Protein AF-A0A944XBC4-F1 (afdb_monomer)

Solvent-accessible surface area (backbone atoms only — not comparable to full-atom values): 3723 Å² total; per-residue (Å²): 135,83,90,69,81,77,46,67,65,56,54,49,49,34,39,70,75,27,78,34,46,62,59,30,10,59,76,70,74,48,51,46,68,58,45,55,50,48,26,61,75,65,72,46,79,52,33,45,59,66,54,49,54,65,50,59,65,63,72,79,73,126

pLDDT: mean 74.1, std 17.33, range [37.03, 89.94]

Foldseek 3Di:
DDPPPQDLVLLQVLQVVDLALCSSCVVVVHDSVVSVVVCVVSVHDHSVVVVVVVVVVVVPPD

Structure (mmCIF, N/CA/C/O backbone):
data_AF-A0A944XBC4-F1
#
_entry.id   AF-A0A944XBC4-F1
#
loop_
_atom_site.group_PDB
_atom_site.id
_atom_site.type_symbol
_atom_site.label_atom_id
_atom_site.label_alt_id
_atom_site.label_comp_id
_atom_site.label_asym_id
_atom_site.label_entity_id
_atom_site.label_seq_id
_atom_site.pdbx_PDB_ins_code
_atom_site.Cartn_x
_atom_site.Cartn_y
_atom_site.Cartn_z
_atom_site.occupancy
_atom_site.B_iso_or_equiv
_atom_site.auth_seq_id
_atom_site.auth_comp_id
_atom_site.auth_asym_id
_atom_site.auth_atom_id
_atom_site.pdbx_PDB_model_num
ATOM 1 N N . MET A 1 1 ? -14.772 3.162 -7.805 1.00 41.47 1 MET A N 1
ATOM 2 C CA . MET A 1 1 ? -13.676 2.164 -7.814 1.00 41.47 1 MET A CA 1
ATOM 3 C C . MET A 1 1 ? -13.355 1.756 -6.377 1.00 41.47 1 MET A C 1
ATOM 5 O O . MET A 1 1 ? -13.187 2.630 -5.540 1.00 41.47 1 MET A O 1
ATOM 9 N N . LEU A 1 2 ? -13.408 0.440 -6.134 1.00 44.31 2 LEU A N 1
ATOM 10 C CA . LEU A 1 2 ? -13.301 -0.357 -4.897 1.00 44.31 2 LEU A CA 1
ATOM 11 C C . LEU A 1 2 ? -13.139 0.360 -3.538 1.00 44.31 2 LEU A C 1
ATOM 13 O O . LEU A 1 2 ? -12.035 0.696 -3.121 1.00 44.31 2 LEU A O 1
ATOM 17 N N . GLN A 1 3 ? -14.233 0.403 -2.770 1.00 45.03 3 GLN A N 1
ATOM 18 C CA . GLN A 1 3 ? -14.204 0.498 -1.305 1.00 45.03 3 GLN A CA 1
ATOM 19 C C . GLN A 1 3 ? -14.071 -0.902 -0.684 1.00 45.03 3 GLN A C 1
ATOM 21 O O . GLN A 1 3 ? -14.936 -1.354 0.059 1.00 45.03 3 GLN A O 1
ATOM 26 N N . ARG A 1 4 ? -12.999 -1.633 -1.009 1.00 59.66 4 ARG A N 1
ATOM 27 C CA . ARG A 1 4 ? -12.602 -2.774 -0.175 1.00 59.66 4 ARG A CA 1
ATOM 28 C C . ARG A 1 4 ? -11.746 -2.170 0.932 1.00 59.66 4 ARG A C 1
ATOM 30 O O . ARG A 1 4 ? -10.673 -1.640 0.654 1.00 59.66 4 ARG A O 1
ATOM 37 N N . GLY A 1 5 ? -12.286 -2.100 2.146 1.00 72.25 5 GLY A N 1
ATOM 38 C CA . GLY A 1 5 ? -11.603 -1.481 3.278 1.00 72.25 5 GLY A CA 1
ATOM 39 C C . GLY A 1 5 ? -10.348 -2.270 3.629 1.00 72.25 5 GLY A C 1
ATOM 40 O O . GLY A 1 5 ? -10.436 -3.244 4.364 1.00 72.25 5 GLY A O 1
ATOM 41 N N . PHE A 1 6 ? -9.191 -1.878 3.088 1.00 82.75 6 PHE A N 1
ATOM 42 C CA . PHE A 1 6 ? -7.915 -2.454 3.500 1.00 82.75 6 PHE A CA 1
ATOM 43 C C . PHE A 1 6 ? -7.701 -2.166 4.978 1.00 82.75 6 PHE A C 1
ATOM 45 O O . PHE A 1 6 ? -7.726 -1.006 5.410 1.00 82.75 6 PHE A O 1
ATOM 52 N N . THR A 1 7 ? -7.493 -3.224 5.748 1.00 88.75 7 THR A N 1
ATOM 53 C CA . THR A 1 7 ? -7.193 -3.098 7.167 1.00 88.75 7 THR A CA 1
ATOM 54 C C . THR A 1 7 ? -5.723 -2.740 7.353 1.00 88.75 7 THR A C 1
ATOM 56 O O . THR A 1 7 ? -4.891 -2.929 6.460 1.00 88.75 7 THR A O 1
ATOM 59 N N . LYS A 1 8 ? -5.372 -2.245 8.545 1.00 88.00 8 LYS A N 1
ATOM 60 C CA . LYS A 1 8 ? -3.969 -2.027 8.919 1.00 88.00 8 LYS A CA 1
ATOM 61 C C . LYS A 1 8 ? -3.133 -3.293 8.681 1.00 88.00 8 LYS A C 1
ATOM 63 O O . LYS A 1 8 ? -2.043 -3.192 8.130 1.00 88.00 8 LYS A O 1
ATOM 68 N N . ALA A 1 9 ? -3.667 -4.465 9.034 1.00 89.06 9 ALA A N 1
ATOM 69 C CA . ALA A 1 9 ? -2.979 -5.745 8.896 1.00 89.06 9 ALA A CA 1
ATOM 70 C C . ALA A 1 9 ? -2.667 -6.103 7.432 1.00 89.06 9 ALA A C 1
ATOM 72 O O . ALA A 1 9 ? -1.573 -6.589 7.151 1.00 89.06 9 ALA A O 1
ATOM 73 N N . ASP A 1 10 ? -3.575 -5.809 6.495 1.00 89.12 10 ASP A N 1
ATOM 74 C CA . ASP A 1 10 ? -3.347 -6.053 5.063 1.00 89.12 10 ASP A CA 1
ATOM 75 C C . ASP A 1 10 ? -2.193 -5.199 4.529 1.00 89.12 10 ASP A C 1
ATOM 77 O O . ASP A 1 10 ? -1.297 -5.688 3.836 1.00 89.12 10 ASP A O 1
ATOM 81 N N . ILE A 1 11 ? -2.187 -3.916 4.903 1.00 88.88 11 ILE A N 1
ATOM 82 C CA . ILE A 1 11 ? -1.145 -2.970 4.497 1.00 88.88 11 ILE A CA 1
ATOM 83 C C . ILE A 1 11 ? 0.190 -3.314 5.152 1.00 88.88 11 ILE A C 1
ATOM 85 O O . ILE A 1 11 ? 1.229 -3.241 4.500 1.00 88.88 11 ILE A O 1
ATOM 89 N N . GLU A 1 12 ? 0.176 -3.734 6.413 1.00 89.25 12 GLU A N 1
ATOM 90 C CA . GLU A 1 12 ? 1.376 -4.114 7.151 1.00 89.25 12 GLU A CA 1
ATOM 91 C C . GLU A 1 12 ? 1.993 -5.403 6.602 1.00 89.25 12 GLU A C 1
ATOM 93 O O . GLU A 1 12 ? 3.207 -5.472 6.4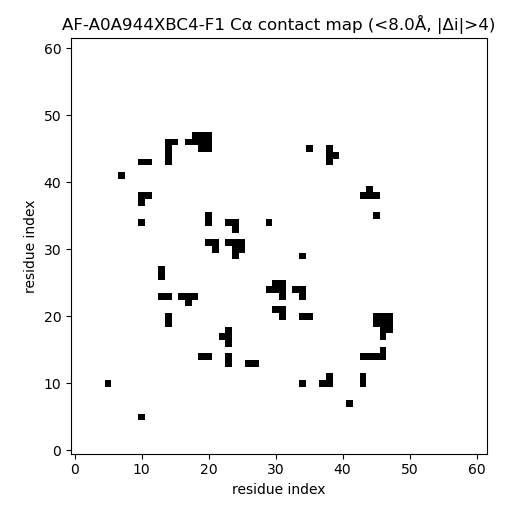07 1.00 89.25 12 GLU A O 1
ATOM 98 N N . ARG A 1 13 ? 1.164 -6.401 6.272 1.00 89.94 13 ARG A N 1
ATOM 99 C CA . ARG A 1 13 ? 1.609 -7.631 5.608 1.00 89.94 13 ARG A CA 1
ATOM 100 C C . ARG A 1 13 ? 2.248 -7.316 4.261 1.00 89.94 13 ARG A C 1
ATOM 102 O O . ARG A 1 13 ? 3.354 -7.780 4.000 1.00 89.94 13 ARG A O 1
ATOM 109 N N . ALA A 1 14 ? 1.602 -6.496 3.433 1.00 88.81 14 ALA A N 1
ATOM 110 C CA . ALA A 1 14 ? 2.148 -6.114 2.135 1.00 88.81 14 ALA A CA 1
ATOM 111 C C . ALA A 1 14 ? 3.453 -5.307 2.269 1.00 88.81 14 ALA A C 1
ATOM 113 O O . ALA A 1 14 ? 4.413 -5.558 1.545 1.00 88.81 14 ALA A O 1
ATOM 114 N N . ALA A 1 15 ? 3.530 -4.379 3.226 1.00 85.88 15 ALA A N 1
ATOM 115 C CA . ALA A 1 15 ? 4.740 -3.599 3.485 1.00 85.88 15 ALA A CA 1
ATOM 116 C C . ALA A 1 15 ? 5.917 -4.456 3.985 1.00 85.88 15 ALA A C 1
ATOM 118 O O . ALA A 1 15 ? 7.066 -4.120 3.703 1.00 85.88 15 ALA A O 1
ATOM 119 N N . ARG A 1 16 ? 5.642 -5.551 4.711 1.00 85.00 16 ARG A N 1
ATOM 120 C CA . ARG A 1 16 ? 6.663 -6.514 5.157 1.00 85.00 16 ARG A CA 1
ATOM 121 C C . ARG A 1 16 ? 7.074 -7.501 4.066 1.00 85.00 16 ARG A C 1
ATOM 123 O O . ARG A 1 16 ? 8.251 -7.825 3.972 1.00 85.00 16 ARG A O 1
ATOM 130 N N . MET A 1 17 ? 6.124 -7.976 3.264 1.00 88.06 17 MET A N 1
ATOM 131 C CA . MET A 1 17 ? 6.357 -9.000 2.241 1.00 88.06 17 MET A CA 1
ATOM 132 C C . MET A 1 17 ? 7.062 -8.448 0.997 1.00 88.06 17 MET A C 1
ATOM 134 O O . MET A 1 17 ? 7.852 -9.151 0.373 1.00 88.06 17 MET A O 1
ATOM 138 N N . TYR A 1 18 ? 6.788 -7.194 0.628 1.00 87.19 18 TYR A N 1
ATOM 139 C CA . TYR A 1 18 ? 7.303 -6.593 -0.600 1.00 87.19 18 TYR A CA 1
ATOM 140 C C . TYR A 1 18 ? 8.356 -5.519 -0.324 1.00 87.19 18 TYR A C 1
ATOM 142 O O . TYR A 1 18 ? 8.212 -4.672 0.554 1.00 87.19 18 TYR A O 1
ATOM 150 N N . HIS A 1 19 ? 9.407 -5.495 -1.146 1.00 79.19 19 HIS A N 1
ATOM 151 C CA . HIS A 1 19 ? 10.520 -4.549 -1.009 1.00 79.19 19 HIS A CA 1
ATOM 152 C C . HIS A 1 19 ? 10.268 -3.180 -1.663 1.00 79.19 19 HIS A C 1
ATOM 154 O O . HIS A 1 19 ? 11.077 -2.264 -1.503 1.00 79.19 19 HIS A O 1
ATOM 160 N N . GLN A 1 20 ? 9.171 -3.015 -2.410 1.00 80.56 20 GLN A N 1
ATOM 161 C CA . GLN A 1 20 ? 8.819 -1.760 -3.080 1.00 80.56 20 GLN A CA 1
ATOM 162 C C . GLN A 1 20 ? 7.313 -1.502 -3.004 1.00 80.56 20 GLN A C 1
ATOM 164 O O . GLN A 1 20 ? 6.509 -2.428 -3.111 1.00 80.56 20 GLN A O 1
ATOM 169 N N . ALA A 1 21 ? 6.915 -0.226 -2.896 1.00 80.81 21 ALA A N 1
ATOM 170 C CA . ALA A 1 21 ? 5.497 0.148 -2.931 1.00 80.81 21 ALA A CA 1
ATOM 171 C C . ALA A 1 21 ? 4.817 -0.243 -4.253 1.00 80.81 21 ALA A C 1
ATOM 173 O O . ALA A 1 21 ? 3.617 -0.499 -4.265 1.00 80.81 21 ALA A O 1
ATOM 174 N N . THR A 1 22 ? 5.558 -0.312 -5.362 1.00 83.94 22 THR A N 1
ATOM 175 C CA . THR A 1 22 ? 5.027 -0.744 -6.664 1.00 83.94 22 THR A CA 1
ATOM 176 C C . THR A 1 22 ? 4.594 -2.209 -6.639 1.00 83.94 22 THR A C 1
ATOM 178 O O . THR A 1 22 ? 3.502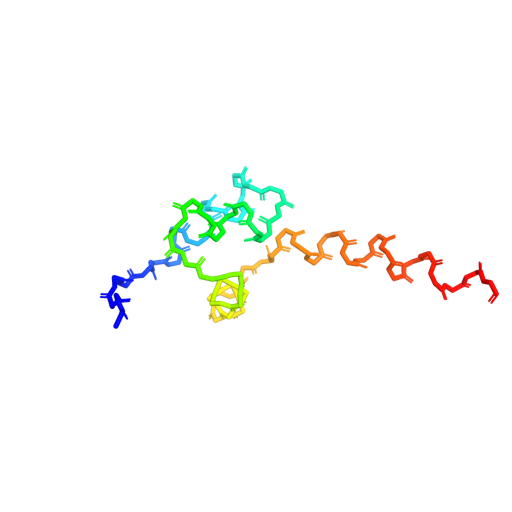 -2.524 -7.097 1.00 83.94 22 THR A O 1
ATOM 181 N N . ASP A 1 23 ? 5.397 -3.087 -6.040 1.00 86.69 23 ASP A N 1
ATOM 182 C CA . ASP A 1 23 ? 5.078 -4.514 -5.926 1.00 86.69 23 ASP A CA 1
ATOM 183 C C . ASP A 1 23 ? 3.934 -4.746 -4.928 1.00 8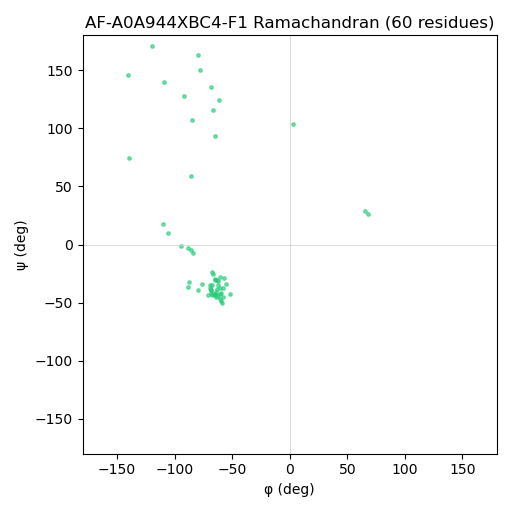6.69 23 ASP A C 1
ATOM 185 O O . ASP A 1 23 ? 2.965 -5.436 -5.240 1.00 86.69 23 ASP A O 1
ATOM 189 N N . ALA A 1 24 ? 3.972 -4.060 -3.779 1.00 87.81 24 ALA A N 1
ATOM 190 C CA . ALA A 1 24 ? 2.897 -4.108 -2.786 1.00 87.81 24 ALA A CA 1
ATOM 191 C C . ALA A 1 24 ? 1.555 -3.602 -3.342 1.00 87.81 24 ALA A C 1
ATOM 193 O O . ALA A 1 24 ? 0.505 -4.198 -3.110 1.00 87.81 24 ALA A O 1
ATOM 194 N N . SER A 1 25 ? 1.580 -2.503 -4.100 1.00 87.50 25 SER A N 1
ATOM 195 C CA . SER A 1 25 ? 0.373 -1.930 -4.701 1.00 87.50 25 SER A CA 1
ATOM 196 C C . SER A 1 25 ? -0.201 -2.811 -5.810 1.00 87.50 25 SER A C 1
ATOM 198 O O . SER A 1 25 ? -1.416 -2.986 -5.853 1.00 87.50 25 SER A O 1
ATOM 200 N N . ARG A 1 26 ? 0.648 -3.457 -6.625 1.00 88.56 26 ARG A N 1
ATOM 201 C CA . ARG A 1 26 ? 0.222 -4.479 -7.596 1.00 88.56 26 ARG A CA 1
ATOM 202 C C . ARG A 1 26 ? -0.452 -5.670 -6.918 1.00 88.56 26 ARG A C 1
ATOM 204 O O . ARG A 1 26 ? -1.533 -6.056 -7.346 1.00 88.56 26 ARG A O 1
ATOM 211 N N . ALA A 1 27 ? 0.138 -6.202 -5.849 1.00 89.94 27 ALA A N 1
ATOM 212 C CA . ALA A 1 27 ? -0.424 -7.332 -5.107 1.00 89.94 27 ALA A CA 1
ATOM 213 C C . ALA A 1 27 ? -1.786 -7.014 -4.468 1.00 89.94 27 ALA A C 1
ATOM 215 O O . ALA A 1 27 ? -2.670 -7.864 -4.420 1.00 89.94 27 ALA A O 1
ATOM 216 N N . LEU A 1 28 ? -1.970 -5.774 -4.010 1.00 85.44 28 LEU A N 1
ATOM 217 C CA . LEU A 1 28 ? -3.228 -5.299 -3.430 1.00 85.44 28 LEU A CA 1
ATOM 218 C C . LEU A 1 28 ? -4.230 -4.785 -4.480 1.00 85.44 28 LEU A C 1
ATOM 220 O O . LEU A 1 28 ? -5.347 -4.420 -4.120 1.00 85.44 28 LEU A O 1
ATOM 224 N N . GLY A 1 29 ? -3.856 -4.723 -5.762 1.00 89.25 29 GLY A N 1
ATOM 225 C CA . GLY A 1 29 ? -4.709 -4.188 -6.827 1.00 89.25 29 GLY A CA 1
ATOM 226 C C . GLY A 1 29 ? -5.013 -2.691 -6.683 1.00 89.25 29 GLY A C 1
ATOM 227 O O . GLY A 1 29 ? -6.076 -2.229 -7.094 1.00 89.25 29 GLY A O 1
ATOM 228 N N . ILE A 1 30 ? -4.104 -1.924 -6.077 1.00 89.19 30 ILE A N 1
ATOM 229 C CA . ILE A 1 30 ? -4.232 -0.473 -5.888 1.00 89.19 30 ILE A CA 1
ATOM 230 C C . ILE A 1 30 ? -3.096 0.277 -6.577 1.00 89.19 30 ILE A C 1
ATOM 232 O O . ILE A 1 30 ? -2.111 -0.297 -7.029 1.00 89.19 30 ILE A O 1
ATOM 236 N N . THR A 1 31 ? -3.206 1.602 -6.637 1.00 87.94 31 THR A N 1
ATOM 237 C CA . THR A 1 31 ? -2.105 2.433 -7.125 1.00 87.94 31 THR A CA 1
ATOM 238 C C . THR A 1 31 ? -1.023 2.605 -6.047 1.00 87.94 31 THR A C 1
ATOM 240 O O . THR A 1 31 ? -1.342 2.665 -4.851 1.00 87.94 31 THR A O 1
ATOM 243 N N . PRO A 1 32 ? 0.256 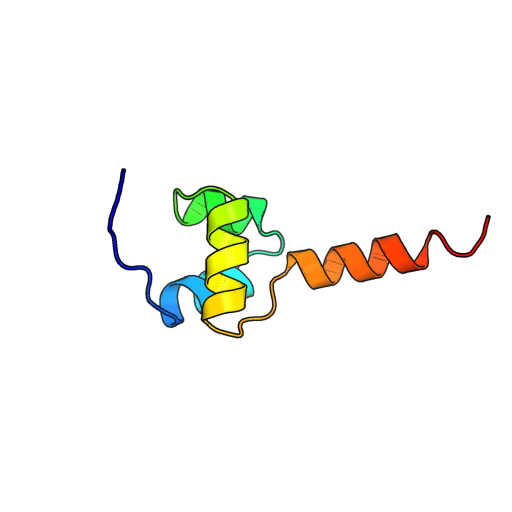2.785 -6.432 1.00 85.81 32 PRO A N 1
ATOM 244 C CA . PRO A 1 32 ? 1.341 3.064 -5.486 1.00 85.81 32 PRO A CA 1
ATOM 245 C C . PRO A 1 32 ? 1.070 4.297 -4.612 1.00 85.81 32 PRO A C 1
ATOM 247 O O . PRO A 1 32 ? 1.436 4.336 -3.439 1.00 85.81 32 PRO A O 1
ATOM 250 N N . ARG A 1 33 ? 0.383 5.306 -5.166 1.00 84.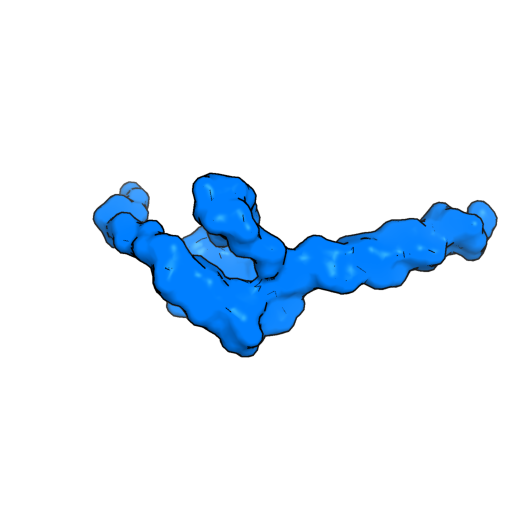38 33 ARG A N 1
ATOM 251 C CA . ARG A 1 33 ? -0.006 6.527 -4.445 1.00 84.38 33 ARG A CA 1
ATOM 252 C C . ARG A 1 33 ? -1.019 6.233 -3.337 1.00 84.38 33 ARG A C 1
ATOM 254 O O . ARG A 1 33 ? -0.871 6.759 -2.234 1.00 84.38 33 ARG A O 1
ATOM 261 N N . SER A 1 34 ? -2.010 5.381 -3.607 1.00 86.94 34 SER A N 1
ATOM 262 C CA . SER A 1 34 ? -2.971 4.934 -2.593 1.00 86.94 34 SER A CA 1
ATOM 263 C C . SER A 1 34 ? -2.291 4.117 -1.500 1.00 86.94 34 SER A C 1
ATOM 265 O O . SER A 1 34 ? -2.542 4.371 -0.324 1.00 86.94 34 SER A O 1
ATOM 267 N N . PHE A 1 35 ? -1.376 3.215 -1.867 1.00 86.44 35 PHE A N 1
ATOM 268 C CA . PHE A 1 35 ? -0.605 2.430 -0.900 1.00 86.44 35 PHE A CA 1
ATOM 269 C C . PHE A 1 35 ? 0.206 3.328 0.044 1.00 86.44 35 PHE A C 1
ATOM 271 O O . PHE A 1 35 ? 0.056 3.239 1.259 1.00 86.44 35 PHE A O 1
ATOM 278 N N . SER A 1 36 ? 0.966 4.286 -0.497 1.00 84.31 36 SER A N 1
ATOM 279 C CA . SER A 1 36 ? 1.720 5.256 0.310 1.00 84.31 36 SER A CA 1
ATOM 280 C C . SER A 1 36 ? 0.826 6.075 1.247 1.00 84.31 36 SER A C 1
ATOM 282 O O . SER A 1 36 ? 1.210 6.360 2.382 1.00 84.31 36 SER A O 1
ATOM 284 N N . ARG A 1 37 ? -0.385 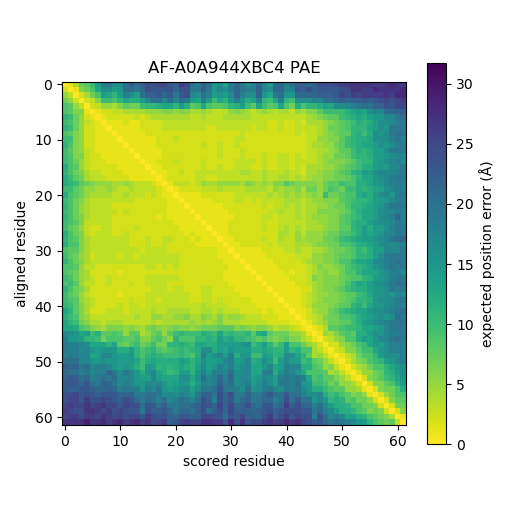6.444 0.804 1.00 86.06 37 ARG A N 1
ATOM 285 C CA . ARG A 1 37 ? -1.350 7.170 1.642 1.00 86.06 37 ARG A CA 1
ATOM 286 C C . ARG A 1 37 ? -1.882 6.298 2.781 1.00 86.06 37 ARG A C 1
ATOM 288 O O . ARG A 1 37 ? -2.033 6.798 3.891 1.00 86.06 37 ARG A O 1
ATOM 295 N N . LEU A 1 38 ? -2.135 5.015 2.523 1.00 87.62 38 LEU A N 1
ATOM 296 C CA . LEU A 1 38 ? -2.577 4.055 3.537 1.00 87.62 38 LEU A CA 1
ATOM 297 C C . LEU A 1 38 ? -1.477 3.774 4.560 1.00 87.62 38 LEU A C 1
AT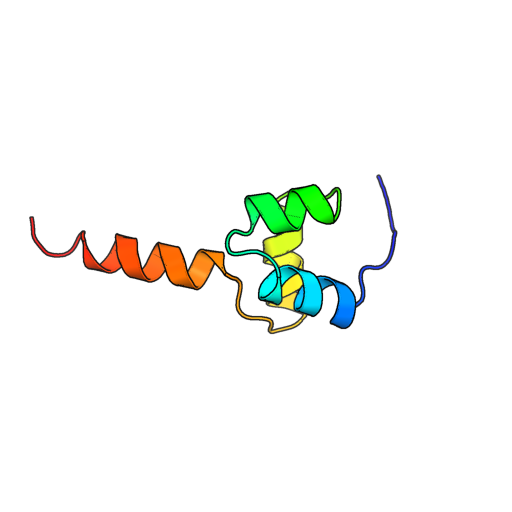OM 299 O O . LEU A 1 38 ? -1.748 3.821 5.754 1.00 87.62 38 LEU A O 1
ATOM 303 N N . CYS A 1 39 ? -0.233 3.584 4.123 1.00 86.81 39 CYS A N 1
ATOM 304 C CA . CYS A 1 39 ? 0.897 3.431 5.036 1.00 86.81 39 CYS A CA 1
ATOM 305 C C . CYS A 1 39 ? 1.049 4.641 5.966 1.00 86.81 39 CYS A C 1
ATOM 307 O O . CYS A 1 39 ? 1.148 4.459 7.174 1.00 86.81 39 CYS A O 1
ATOM 309 N N . ARG A 1 40 ? 0.959 5.875 5.441 1.00 84.88 40 ARG A N 1
ATOM 310 C CA . ARG A 1 40 ? 0.963 7.093 6.276 1.00 84.88 40 ARG A CA 1
ATOM 311 C C . ARG A 1 40 ? -0.224 7.147 7.236 1.00 84.88 40 ARG A C 1
ATOM 313 O O . ARG A 1 40 ? -0.036 7.460 8.403 1.00 84.88 40 ARG A O 1
ATOM 320 N N . LYS A 1 41 ? -1.429 6.812 6.762 1.00 87.62 41 LYS A N 1
ATOM 321 C CA . LYS A 1 41 ? -2.648 6.785 7.586 1.00 87.62 41 LYS A CA 1
ATOM 322 C C . LYS A 1 41 ? -2.539 5.792 8.748 1.00 87.62 41 LYS A C 1
ATOM 324 O O . LYS A 1 41 ? -3.048 6.066 9.825 1.00 87.62 41 LYS A O 1
ATOM 329 N N . PHE A 1 42 ? -1.897 4.648 8.523 1.00 87.75 42 PHE A N 1
ATOM 330 C CA . PHE A 1 42 ? -1.743 3.588 9.517 1.00 87.75 42 PHE A CA 1
ATOM 331 C C . PHE A 1 42 ? -0.429 3.652 10.314 1.00 87.75 42 PHE A C 1
ATOM 333 O O . PHE A 1 42 ? -0.223 2.805 11.183 1.00 87.75 42 PHE A O 1
ATOM 340 N N . GLY A 1 43 ? 0.454 4.616 10.030 1.00 8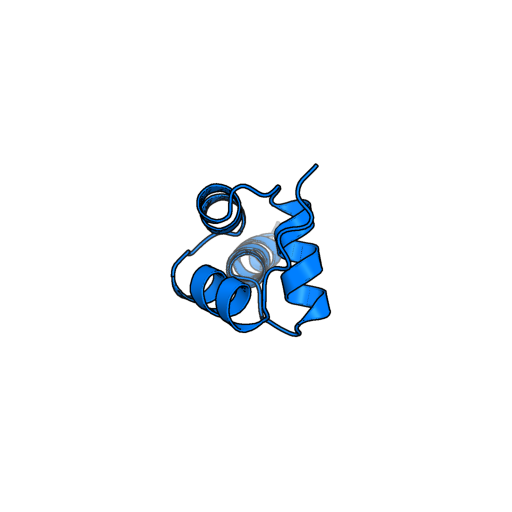4.25 43 GLY A N 1
ATOM 341 C CA . GLY A 1 43 ? 1.768 4.729 10.673 1.00 84.25 43 GLY A CA 1
ATOM 342 C C . GLY A 1 43 ? 2.744 3.600 10.316 1.00 84.25 43 GLY A C 1
ATOM 343 O O . GLY A 1 43 ? 3.618 3.275 11.109 1.00 84.25 43 GLY A O 1
ATOM 344 N N . ILE A 1 44 ? 2.583 2.969 9.150 1.00 85.19 44 ILE A N 1
ATOM 345 C CA . ILE A 1 44 ? 3.433 1.866 8.680 1.00 85.19 44 ILE A CA 1
ATOM 346 C C . ILE A 1 44 ? 4.578 2.446 7.846 1.00 85.19 44 ILE A C 1
ATOM 348 O O . ILE A 1 44 ? 4.342 3.182 6.884 1.00 85.19 44 ILE A O 1
ATOM 352 N N . GLU A 1 45 ? 5.821 2.085 8.167 1.00 71.75 45 GLU A N 1
ATOM 353 C CA . GLU A 1 45 ? 6.977 2.474 7.359 1.00 71.75 45 GLU A CA 1
ATOM 354 C C . GLU A 1 45 ? 6.937 1.807 5.979 1.00 71.75 45 GLU A C 1
ATOM 356 O O . GLU A 1 45 ? 7.027 0.585 5.838 1.00 71.75 45 GLU A O 1
ATOM 361 N N . THR A 1 46 ? 6.815 2.621 4.927 1.00 69.00 46 THR A N 1
ATOM 362 C CA . THR A 1 46 ? 6.829 2.121 3.552 1.00 69.00 46 THR A CA 1
ATOM 363 C C . THR A 1 46 ? 8.207 1.588 3.167 1.00 69.00 46 THR A C 1
ATOM 365 O O . THR A 1 46 ? 9.199 2.306 3.330 1.00 69.00 46 THR A O 1
ATOM 368 N N . PRO A 1 47 ? 8.291 0.421 2.503 1.00 65.19 47 PRO A N 1
ATOM 369 C CA . PRO A 1 47 ? 9.557 -0.093 1.980 1.00 65.19 47 PRO A CA 1
ATOM 370 C C . PRO A 1 47 ? 10.250 0.891 1.013 1.00 65.19 47 PRO A C 1
ATOM 372 O O . PRO A 1 47 ? 11.476 0.983 0.990 1.00 65.19 47 PRO A O 1
ATOM 375 N N . SER A 1 48 ? 9.489 1.732 0.299 1.00 57.44 48 SER A N 1
ATOM 376 C CA . SER A 1 48 ? 10.030 2.804 -0.553 1.00 57.44 48 SER A CA 1
ATOM 377 C C . SER A 1 48 ? 10.833 3.870 0.202 1.00 57.44 48 SER A C 1
ATOM 379 O O . SER A 1 48 ? 11.809 4.382 -0.349 1.00 57.44 48 SER A O 1
ATOM 381 N N . SER A 1 49 ? 10.494 4.167 1.463 1.00 56.84 49 SER A N 1
ATOM 382 C CA . SER A 1 49 ? 11.275 5.091 2.303 1.00 56.84 49 SER A CA 1
ATOM 383 C C . SER A 1 49 ? 12.686 4.553 2.561 1.00 56.84 49 SER A C 1
ATOM 385 O O . SER A 1 49 ? 13.645 5.320 2.639 1.00 56.84 49 SER A O 1
ATOM 387 N N . ARG A 1 50 ? 12.835 3.221 2.592 1.00 56.53 50 ARG A N 1
ATOM 388 C CA . ARG A 1 50 ? 14.121 2.531 2.760 1.00 56.53 50 ARG A CA 1
ATOM 389 C C . ARG A 1 50 ? 15.043 2.728 1.549 1.00 56.53 50 ARG A C 1
ATOM 391 O O . ARG A 1 50 ? 16.254 2.849 1.709 1.00 56.53 50 ARG A O 1
ATOM 398 N N . LYS A 1 51 ? 14.475 2.803 0.337 1.00 53.62 51 LYS A N 1
ATOM 399 C CA . LYS A 1 51 ? 15.224 2.989 -0.921 1.00 53.62 51 LYS A CA 1
ATOM 400 C C . LYS A 1 51 ? 15.465 4.465 -1.256 1.00 53.62 51 LYS A C 1
ATOM 402 O O . LYS A 1 51 ? 16.512 4.786 -1.808 1.00 53.62 51 LYS A O 1
ATOM 407 N N . GLN A 1 52 ? 14.552 5.370 -0.885 1.00 53.38 52 GLN A N 1
ATOM 408 C CA . GLN A 1 52 ? 14.750 6.810 -1.089 1.00 53.38 52 GLN A CA 1
ATOM 409 C C . GLN A 1 52 ? 15.854 7.376 -0.184 1.00 53.38 52 GLN A C 1
ATOM 411 O O . GLN A 1 52 ? 16.635 8.186 -0.669 1.00 53.38 52 GLN A O 1
ATOM 416 N N . ARG A 1 53 ? 16.021 6.881 1.058 1.00 52.03 53 ARG A N 1
ATOM 417 C CA . ARG A 1 53 ? 17.201 7.218 1.886 1.00 52.03 53 ARG A CA 1
ATOM 418 C C . ARG A 1 53 ? 18.515 6.810 1.219 1.00 52.03 53 ARG A C 1
ATOM 420 O O . ARG A 1 53 ? 19.437 7.607 1.200 1.00 52.03 53 ARG A O 1
ATOM 427 N N . ARG A 1 54 ? 18.578 5.630 0.589 1.00 50.53 54 ARG A N 1
ATOM 428 C CA . ARG A 1 54 ? 19.782 5.192 -0.145 1.00 50.53 54 ARG A CA 1
ATOM 429 C C . ARG A 1 54 ? 20.098 6.030 -1.384 1.00 50.53 54 ARG A C 1
ATOM 431 O O . ARG A 1 54 ? 21.246 6.052 -1.790 1.00 50.53 54 ARG A O 1
ATOM 438 N N . ARG A 1 55 ? 19.104 6.682 -2.001 1.00 50.56 55 ARG A N 1
ATOM 439 C CA . ARG A 1 55 ? 19.340 7.590 -3.135 1.00 50.56 55 ARG A CA 1
ATOM 440 C C . ARG A 1 55 ? 19.621 9.021 -2.697 1.00 50.56 55 ARG A C 1
ATOM 442 O O . ARG A 1 55 ? 20.449 9.652 -3.325 1.00 50.56 55 ARG A O 1
ATOM 449 N N . ALA A 1 56 ? 18.969 9.515 -1.643 1.00 51.38 56 ALA A N 1
ATOM 450 C CA . ALA A 1 56 ? 19.229 10.849 -1.099 1.00 51.38 56 ALA A CA 1
ATOM 451 C C . ALA A 1 56 ? 20.653 10.976 -0.527 1.00 51.38 56 ALA A C 1
ATOM 453 O O . ALA A 1 56 ? 21.245 12.043 -0.624 1.00 51.38 56 ALA A O 1
ATOM 454 N N . ASP A 1 57 ? 21.219 9.877 -0.023 1.00 47.75 57 ASP A N 1
ATOM 455 C CA . ASP A 1 57 ? 22.617 9.800 0.420 1.00 47.75 57 ASP A CA 1
ATOM 456 C C . ASP A 1 57 ? 23.626 9.913 -0.744 1.00 47.75 57 ASP A C 1
ATOM 458 O O . ASP A 1 57 ? 24.749 10.362 -0.560 1.00 47.75 57 ASP A O 1
ATOM 462 N N . SER A 1 58 ? 23.221 9.583 -1.978 1.00 45.69 58 SER A N 1
ATOM 463 C CA . SER A 1 58 ? 24.083 9.679 -3.168 1.00 45.69 58 SER A CA 1
ATOM 464 C C . SER A 1 58 ? 24.044 11.042 -3.870 1.00 45.69 58 SER A C 1
ATOM 466 O O . SER A 1 58 ? 24.754 11.217 -4.853 1.00 45.69 58 SER A O 1
ATOM 468 N N . VAL A 1 59 ? 23.222 12.000 -3.418 1.00 51.19 59 VAL A N 1
ATOM 469 C CA . VAL A 1 59 ? 23.110 13.341 -4.043 1.00 51.19 59 VAL A CA 1
ATOM 470 C C . VAL A 1 59 ? 23.793 14.436 -3.207 1.00 51.19 59 VAL A C 1
ATOM 472 O O . VAL A 1 59 ? 23.638 15.613 -3.504 1.00 51.19 59 VAL A O 1
ATOM 475 N N . HIS A 1 60 ? 24.558 14.080 -2.167 1.00 44.22 60 HIS A N 1
ATOM 476 C CA . HIS A 1 60 ? 25.366 15.038 -1.390 1.00 44.22 60 HIS A CA 1
ATOM 477 C C . HIS A 1 60 ? 26.884 14.880 -1.600 1.00 44.22 60 HIS A C 1
ATOM 479 O O . HIS A 1 60 ? 27.689 15.361 -0.809 1.00 44.22 60 HIS A O 1
ATOM 485 N N . SER A 1 61 ? 27.300 14.199 -2.667 1.00 41.72 61 SER A N 1
ATOM 486 C CA . SER A 1 61 ? 28.696 14.163 -3.116 1.00 41.72 61 SER A CA 1
ATOM 487 C C . SER A 1 61 ? 28.743 14.232 -4.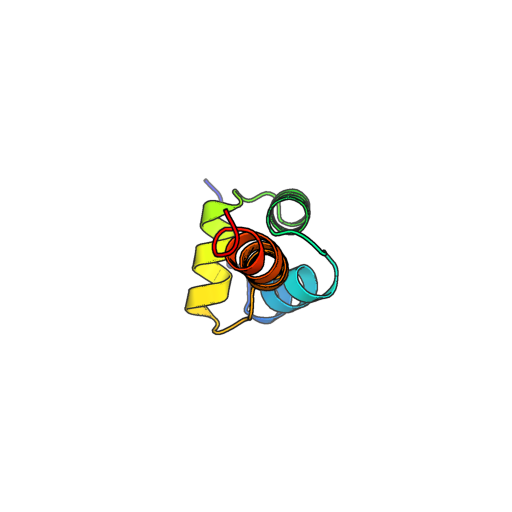639 1.00 41.72 61 SER A C 1
ATOM 489 O O . SER A 1 61 ? 28.945 13.223 -5.309 1.00 41.72 61 SER A O 1
ATOM 491 N N . ALA A 1 62 ? 28.482 15.422 -5.174 1.00 37.03 62 ALA A N 1
ATOM 492 C CA . ALA A 1 62 ? 28.874 15.854 -6.513 1.00 37.03 62 ALA A CA 1
ATOM 493 C C . ALA A 1 62 ? 28.961 17.382 -6.518 1.00 37.03 62 ALA A C 1
ATOM 495 O O . ALA A 1 62 ? 28.027 18.007 -5.964 1.00 37.03 62 ALA A O 1
#

Sequence (62 aa):
MLQRGFTKADIERAARMYHQATDASRALGITPRSFSRLCRKFGIETPSSRKQRRRADSVHSA

Radius of gyration: 12.98 Å; Cα contacts (8 Å, |Δi|>4): 52; chains: 1; bounding box: 43×25×18 Å

Secondary structure (DSSP, 8-state):
-------HHHHHHHHHH-SSHHHHHHHTTS-HHHHHHHHHHHT---HHHHHHHHHHGGGS--

Mean predicted aligned error: 8.88 Å

Nearest PDB structures (foldseek):
  1g2h-assembly1_A  TM=7.728E-01  e=1.630E+00  Haemophilus influenzae
  2esn-assembly1_D  TM=7.462E-01  e=1.527E+00  Pseudomonas aeruginosa
  5y9s-assembly1_C  TM=6.265E-01  e=7.946E-01  Vibrio vulnificus CMCP6
  4a12-assembly1_B  TM=6.262E-01  e=7.816E+00  Staphylococcus aureus
  4ldz-assembly1_B  TM=6.028E-01  e=5.638E+00  Bacillus subtilis subsp. subtilis str. 168